Protein AF-A0AAW5EKB2-F1 (afdb_monomer)

Nearest PDB structures (foldseek):
  6x80-assembly1_D  TM=9.854E-01  e=7.019E-12  Campylobacter jejuni

Structure (mmCIF, N/CA/C/O backbone):
data_AF-A0AAW5EKB2-F1
#
_entry.id   AF-A0AAW5EKB2-F1
#
loop_
_atom_site.group_PDB
_atom_site.id
_atom_site.type_symbol
_atom_site.label_atom_id
_atom_site.label_alt_id
_atom_site.label_comp_id
_atom_site.label_asym_id
_atom_site.label_entity_id
_atom_site.label_seq_id
_atom_site.pdbx_PDB_ins_code
_atom_site.Cartn_x
_atom_site.Cartn_y
_atom_site.Cartn_z
_atom_site.occupancy
_atom_site.B_iso_or_equiv
_atom_site.auth_seq_id
_atom_site.auth_comp_id
_atom_site.auth_asym_id
_atom_site.auth_atom_id
_atom_site.pdbx_PDB_model_num
ATOM 1 N N . ILE A 1 1 ? -33.848 8.259 22.916 1.00 59.91 1 ILE A N 1
ATOM 2 C CA . ILE A 1 1 ? -34.491 8.450 24.235 1.00 59.91 1 ILE A CA 1
ATOM 3 C C . ILE A 1 1 ? -34.240 7.170 25.001 1.00 59.91 1 ILE A C 1
ATOM 5 O O . ILE A 1 1 ? -34.617 6.117 24.500 1.00 59.91 1 ILE A O 1
ATOM 9 N N . ASN A 1 2 ? -33.531 7.249 26.121 1.00 81.19 2 ASN A N 1
ATOM 10 C CA . ASN A 1 2 ? -33.346 6.093 26.992 1.00 81.19 2 ASN A CA 1
ATOM 11 C C . ASN A 1 2 ? -34.676 5.888 27.712 1.00 81.19 2 ASN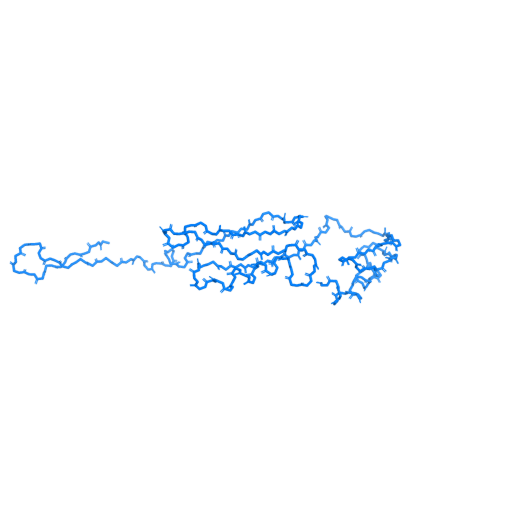 A C 1
ATOM 13 O O . ASN A 1 2 ? -35.191 6.841 28.293 1.00 81.19 2 ASN A O 1
ATOM 17 N N . GLN A 1 3 ? -35.250 4.697 27.599 1.00 89.88 3 GLN A N 1
ATOM 18 C CA . GLN A 1 3 ? -36.534 4.383 28.217 1.00 89.88 3 GLN A CA 1
ATOM 19 C C . GLN A 1 3 ? -36.299 3.617 29.511 1.00 89.88 3 GLN A C 1
ATOM 21 O O . GLN A 1 3 ? -35.405 2.771 29.573 1.00 89.88 3 GLN A O 1
ATOM 26 N N . GLU A 1 4 ? -37.101 3.901 30.531 1.00 93.75 4 GLU A N 1
ATOM 27 C CA . GLU A 1 4 ? -37.075 3.181 31.802 1.00 93.75 4 GLU A CA 1
ATOM 28 C C . GLU A 1 4 ? -38.400 2.448 32.004 1.00 93.75 4 GLU A C 1
ATOM 30 O O . GLU A 1 4 ? -39.473 3.016 31.812 1.00 93.75 4 GLU A O 1
ATOM 35 N N . PHE A 1 5 ? -38.319 1.182 32.399 1.00 93.44 5 PHE A N 1
ATOM 36 C CA . PHE A 1 5 ? -39.468 0.315 32.631 1.00 93.44 5 PHE A CA 1
ATOM 37 C C . PHE A 1 5 ? -39.427 -0.175 34.075 1.00 93.44 5 PHE A C 1
ATOM 39 O O . PHE A 1 5 ? -38.518 -0.915 34.443 1.00 93.44 5 PHE A O 1
ATOM 46 N N . GLN A 1 6 ? -40.384 0.244 34.903 1.00 94.62 6 GLN A N 1
ATOM 47 C CA . GLN A 1 6 ? -40.525 -0.227 36.283 1.00 94.62 6 GLN A CA 1
ATOM 48 C C . GLN A 1 6 ? -40.929 -1.707 36.297 1.00 94.62 6 GLN A C 1
ATOM 50 O O . GLN A 1 6 ? -41.925 -2.082 35.686 1.00 94.62 6 GLN A O 1
ATOM 55 N N . ILE A 1 7 ? -40.157 -2.536 37.001 1.00 95.12 7 ILE A N 1
ATOM 56 C CA . ILE A 1 7 ? -40.341 -3.995 37.074 1.00 95.12 7 ILE A CA 1
ATOM 57 C C . ILE A 1 7 ? -40.488 -4.526 38.506 1.00 95.12 7 ILE A C 1
ATOM 59 O O . ILE A 1 7 ? -40.690 -5.723 38.694 1.00 95.12 7 ILE A O 1
ATOM 63 N N . GLY A 1 8 ? -40.372 -3.664 39.519 1.00 94.69 8 GLY A N 1
ATOM 64 C CA . GLY A 1 8 ? -40.471 -4.049 40.925 1.00 94.69 8 GLY A CA 1
ATOM 65 C C . GLY A 1 8 ? -41.584 -3.331 41.688 1.00 94.69 8 GLY A C 1
ATOM 66 O O . GLY A 1 8 ? -42.167 -2.359 41.206 1.00 94.69 8 GLY A O 1
ATOM 67 N N . ALA A 1 9 ? -41.879 -3.821 42.892 1.00 92.88 9 ALA A N 1
ATOM 68 C CA . ALA A 1 9 ? -42.928 -3.276 43.756 1.00 92.88 9 ALA A CA 1
ATOM 69 C C . ALA A 1 9 ? -42.533 -1.943 44.423 1.00 92.88 9 ALA A C 1
ATOM 71 O O . ALA A 1 9 ? -43.409 -1.167 44.800 1.00 92.88 9 ALA A O 1
ATOM 72 N N . SER A 1 10 ? -41.231 -1.666 44.549 1.00 95.69 10 SER A N 1
ATOM 73 C CA . SER A 1 10 ? -40.703 -0.435 45.149 1.00 95.69 10 SER A CA 1
ATOM 74 C C . SER A 1 10 ? -40.216 0.539 44.079 1.00 95.69 10 SER A C 1
ATOM 76 O O . SER A 1 10 ? -39.688 0.120 43.050 1.00 95.69 10 SER A O 1
ATOM 78 N N . SER A 1 11 ? -40.334 1.845 44.330 1.00 91.62 11 SER A N 1
ATOM 79 C CA . SER A 1 11 ? -39.887 2.894 43.403 1.00 91.62 11 SER A CA 1
ATOM 80 C C . SER A 1 11 ? -38.441 2.702 42.929 1.00 91.62 11 SER A C 1
ATOM 82 O O . SER A 1 11 ? -37.575 2.289 43.700 1.00 91.62 11 SER A O 1
ATOM 84 N N . ASN A 1 12 ? -38.179 3.061 41.668 1.00 90.81 12 ASN A N 1
ATOM 85 C CA . ASN A 1 12 ? -36.862 3.020 41.012 1.00 90.81 12 ASN A CA 1
ATOM 86 C C . ASN A 1 12 ? -36.279 1.615 40.779 1.00 90.81 12 ASN A C 1
ATOM 88 O O . ASN A 1 12 ? -35.099 1.476 40.458 1.00 90.81 12 ASN A O 1
ATOM 92 N N . GLN A 1 13 ? -37.093 0.567 40.895 1.00 95.50 13 GLN A N 1
ATOM 93 C CA . GLN A 1 13 ? -36.734 -0.772 40.432 1.00 95.50 13 GLN A CA 1
ATOM 94 C C . GLN A 1 13 ? -37.052 -0.876 38.937 1.00 95.50 13 GLN A C 1
ATOM 96 O O . GLN A 1 13 ? -38.092 -1.411 38.551 1.00 95.50 13 GLN A O 1
ATOM 101 N N . THR A 1 14 ? -36.177 -0.313 38.099 1.00 94.75 14 THR A N 1
ATOM 102 C CA . THR A 1 14 ? -36.391 -0.188 36.651 1.00 94.75 14 THR A CA 1
ATOM 103 C C . THR A 1 14 ? -35.340 -0.928 35.823 1.00 94.75 14 THR A C 1
ATOM 105 O O . THR A 1 14 ? -34.182 -1.066 36.216 1.00 94.75 14 THR A O 1
ATOM 108 N N . VAL A 1 15 ? -35.740 -1.377 34.633 1.00 95.06 15 VAL A N 1
ATOM 109 C CA . VAL A 1 15 ? -34.833 -1.739 33.536 1.00 95.06 15 VAL A CA 1
ATOM 110 C C . VAL A 1 15 ? -34.708 -0.538 32.614 1.00 95.06 15 VAL A C 1
ATOM 112 O O . VAL A 1 15 ? -35.715 0.059 32.233 1.00 95.06 15 VAL A O 1
ATOM 115 N N . LYS A 1 16 ? -33.480 -0.198 32.219 1.00 94.75 16 LYS A N 1
ATOM 116 C CA . LYS A 1 16 ? -33.223 0.862 31.240 1.00 94.75 16 LYS A CA 1
ATOM 117 C C . LYS A 1 16 ? -32.911 0.248 29.883 1.00 94.75 16 LYS A C 1
ATOM 119 O O . LYS A 1 16 ? -32.025 -0.597 29.782 1.00 94.75 16 LYS A O 1
ATOM 124 N N . ALA A 1 17 ? -33.612 0.692 28.847 1.00 94.12 17 ALA A N 1
ATOM 125 C CA . ALA A 1 17 ? -33.347 0.309 27.468 1.00 94.12 17 ALA A CA 1
ATOM 126 C C . ALA A 1 17 ? -32.859 1.522 26.671 1.00 94.12 17 ALA A C 1
ATOM 128 O O . ALA A 1 17 ? -33.557 2.531 26.538 1.00 94.12 17 ALA A O 1
ATOM 129 N N . THR A 1 18 ? -31.665 1.390 26.100 1.00 93.31 18 THR A N 1
ATOM 130 C CA . THR A 1 18 ? -31.057 2.393 25.226 1.00 93.31 18 THR A CA 1
ATOM 131 C C . THR A 1 18 ? -30.772 1.749 23.878 1.00 93.31 18 THR A C 1
ATOM 133 O O . THR A 1 18 ? -29.842 0.958 23.751 1.00 93.31 18 THR A O 1
ATOM 136 N N . ILE A 1 19 ? -31.581 2.079 22.870 1.00 91.44 19 ILE A N 1
ATOM 137 C CA . ILE A 1 19 ? -31.384 1.613 21.492 1.00 91.44 19 ILE A CA 1
ATOM 138 C C . ILE A 1 19 ? -30.636 2.706 20.723 1.00 91.44 19 ILE A C 1
ATOM 140 O O . ILE A 1 19 ? -31.092 3.850 20.660 1.00 91.44 19 ILE A O 1
ATOM 144 N N . GLY A 1 20 ? -29.473 2.360 20.165 1.00 91.50 20 GLY A N 1
ATOM 145 C CA . GLY A 1 20 ? -28.673 3.264 19.336 1.00 91.50 20 GLY A CA 1
ATOM 146 C C . GLY A 1 20 ? -29.368 3.636 18.020 1.00 91.50 20 GLY A C 1
ATOM 147 O O . GLY A 1 20 ? -30.289 2.957 17.569 1.00 91.50 20 GLY A O 1
ATOM 148 N N . ALA A 1 21 ? -28.929 4.724 17.384 1.00 93.31 21 ALA A N 1
ATOM 149 C CA . ALA A 1 21 ? -29.483 5.148 16.100 1.00 93.31 21 ALA A CA 1
ATOM 150 C C . ALA A 1 21 ? -29.060 4.195 14.969 1.00 93.31 21 ALA A C 1
ATOM 152 O O . ALA A 1 21 ? -27.874 3.941 14.784 1.00 93.31 21 ALA A O 1
ATOM 153 N N . THR A 1 22 ? -30.025 3.729 14.177 1.00 93.94 22 THR A N 1
ATOM 154 C CA . THR A 1 22 ? -29.808 2.808 13.044 1.00 93.94 22 THR A CA 1
ATOM 155 C C . THR A 1 22 ? -30.021 3.473 11.679 1.00 93.94 22 THR A C 1
ATOM 157 O O . THR A 1 22 ? -30.145 2.799 10.660 1.00 93.94 22 THR A O 1
ATOM 160 N N . GLN A 1 23 ? -30.083 4.807 11.644 1.00 96.44 23 GLN A N 1
ATOM 161 C CA . GLN A 1 23 ? -30.204 5.570 10.400 1.00 96.44 23 GLN A CA 1
ATOM 162 C C . GLN A 1 23 ? -28.965 5.356 9.525 1.00 96.44 23 GLN A C 1
ATOM 164 O O . GLN A 1 23 ? -27.851 5.300 10.044 1.00 96.44 23 GLN A O 1
ATOM 169 N N . SER A 1 24 ? -29.145 5.324 8.202 1.00 93.38 24 SER A N 1
ATOM 170 C CA . SER A 1 24 ? -28.055 5.119 7.234 1.00 93.38 24 SER A CA 1
ATOM 171 C C . SER A 1 24 ? -26.896 6.110 7.400 1.00 93.38 24 SER A C 1
ATOM 173 O O . SER A 1 24 ? -25.747 5.740 7.207 1.00 93.38 24 SER A O 1
ATOM 175 N N . SER A 1 25 ? -27.173 7.344 7.832 1.00 94.25 25 SER A N 1
ATOM 176 C CA . SER A 1 25 ? -26.168 8.385 8.101 1.00 94.25 25 SER A CA 1
ATOM 177 C C . SER A 1 25 ? -25.370 8.193 9.401 1.00 94.25 25 SER A C 1
ATOM 179 O O . SER A 1 25 ? -24.447 8.961 9.673 1.00 94.25 25 SER A O 1
ATOM 181 N N . LYS A 1 26 ? -25.745 7.220 10.241 1.00 92.25 26 LYS A N 1
ATOM 182 C CA . LYS A 1 26 ? -25.137 6.935 11.554 1.00 92.25 26 LYS A CA 1
ATOM 183 C C . LYS A 1 26 ? -24.473 5.561 11.629 1.00 92.25 26 LYS A C 1
ATOM 185 O O . LYS A 1 26 ? -23.847 5.256 12.640 1.00 92.25 26 LYS A O 1
ATOM 190 N N . ILE A 1 27 ? -24.601 4.753 10.582 1.00 92.19 27 ILE A N 1
ATOM 191 C CA . ILE A 1 27 ? -24.019 3.414 10.478 1.00 92.19 27 ILE A CA 1
ATOM 192 C C . ILE A 1 27 ? -23.004 3.376 9.331 1.00 92.19 27 ILE A C 1
ATOM 194 O O . ILE A 1 27 ? -23.030 4.227 8.448 1.00 92.19 27 ILE A O 1
ATOM 198 N N . GLY A 1 28 ? -22.095 2.398 9.347 1.00 91.75 28 GLY A N 1
ATOM 199 C CA . GLY A 1 28 ? -21.113 2.220 8.269 1.00 91.75 28 GLY A CA 1
ATOM 200 C C . GLY A 1 28 ? -19.983 3.255 8.247 1.00 91.75 28 GLY A C 1
ATOM 201 O O . GLY A 1 28 ? -19.402 3.496 7.194 1.00 91.75 28 GLY A O 1
ATOM 202 N N . LEU A 1 29 ? -19.666 3.878 9.386 1.00 92.94 29 LEU A N 1
ATOM 203 C CA . LEU A 1 29 ? -18.539 4.804 9.468 1.00 92.94 29 LEU A CA 1
ATOM 204 C C . LEU A 1 29 ? -17.216 4.037 9.371 1.00 92.94 29 LEU A C 1
ATOM 206 O O . LEU A 1 29 ? -16.931 3.165 10.190 1.00 92.94 29 LEU A O 1
ATOM 210 N N . THR A 1 30 ? -16.388 4.421 8.407 1.00 94.94 30 THR A N 1
ATOM 211 C CA . THR A 1 30 ? -15.012 3.944 8.255 1.00 94.94 30 THR A CA 1
ATOM 212 C C . THR A 1 30 ? -14.056 5.130 8.260 1.00 94.94 30 THR A C 1
ATOM 214 O O . THR A 1 30 ? -14.405 6.228 7.827 1.00 94.94 30 THR A O 1
ATOM 217 N N . ARG A 1 31 ? -12.833 4.915 8.749 1.00 96.44 31 ARG A N 1
ATOM 218 C CA . ARG A 1 31 ? -11.764 5.916 8.731 1.00 96.44 31 ARG A CA 1
ATOM 219 C C . ARG A 1 31 ? -10.729 5.537 7.681 1.00 96.44 31 ARG A C 1
ATOM 221 O O . ARG A 1 31 ? -10.321 4.381 7.620 1.00 96.44 31 ARG A O 1
ATOM 228 N N . PHE A 1 32 ? -10.299 6.520 6.898 1.00 97.38 32 PHE A N 1
ATOM 229 C CA . PHE A 1 32 ? -9.264 6.360 5.883 1.00 97.38 32 PHE A CA 1
ATOM 230 C C . PHE A 1 32 ? -8.122 7.325 6.165 1.00 97.38 32 PHE A C 1
ATOM 232 O O . PHE A 1 32 ? -8.360 8.479 6.510 1.00 97.38 32 PHE A O 1
ATOM 239 N N . GLU A 1 33 ? -6.897 6.840 6.007 1.00 96.81 33 GLU A N 1
ATOM 240 C CA . GLU A 1 33 ? -5.671 7.613 6.179 1.00 96.81 33 GLU A CA 1
ATOM 241 C C . GLU A 1 33 ? -4.735 7.297 5.012 1.00 96.81 33 GLU A C 1
ATOM 243 O O . GLU A 1 33 ? -4.665 6.159 4.542 1.00 96.81 33 GLU A O 1
ATOM 248 N N . THR A 1 34 ? -4.016 8.297 4.512 1.00 96.56 34 THR A N 1
ATOM 249 C CA . THR A 1 34 ? -3.005 8.107 3.465 1.00 96.56 34 THR A CA 1
ATOM 250 C C . THR A 1 34 ? -1.832 9.033 3.737 1.00 96.56 34 THR A C 1
ATOM 252 O O . THR A 1 34 ? -2.003 10.239 3.902 1.00 96.56 34 THR A O 1
ATOM 255 N N . GLY A 1 35 ? -0.638 8.448 3.827 1.00 94.06 35 GLY A N 1
ATOM 256 C CA . GLY A 1 35 ? 0.596 9.189 4.058 1.00 94.06 35 GLY A CA 1
ATOM 257 C C . GLY A 1 35 ? 1.127 9.877 2.800 1.00 94.06 35 GLY A C 1
ATOM 258 O O . GLY A 1 35 ? 0.626 9.688 1.692 1.00 94.06 35 GLY A O 1
ATOM 259 N N . GLY A 1 36 ? 2.194 10.657 2.979 1.00 95.00 36 GLY A N 1
ATOM 260 C CA . GLY A 1 36 ? 2.957 11.212 1.864 1.00 95.00 36 GLY A CA 1
ATOM 261 C C . GLY A 1 36 ? 3.685 10.136 1.050 1.00 95.00 36 GLY A C 1
ATOM 262 O O . GLY A 1 36 ? 3.832 8.988 1.476 1.00 95.00 36 GLY A O 1
ATOM 263 N N . ARG A 1 37 ? 4.183 10.525 -0.129 1.00 93.94 37 ARG A N 1
ATOM 264 C CA . ARG A 1 37 ? 4.983 9.642 -0.985 1.00 93.94 37 ARG A CA 1
ATOM 265 C C . ARG A 1 37 ? 6.270 9.233 -0.266 1.00 93.94 37 ARG A C 1
ATOM 267 O O . ARG A 1 37 ? 7.060 10.086 0.130 1.00 93.94 37 ARG A O 1
ATOM 274 N N . ILE A 1 38 ? 6.505 7.929 -0.167 1.00 93.25 38 ILE A N 1
ATOM 275 C CA . ILE A 1 38 ? 7.744 7.378 0.385 1.00 93.25 38 ILE A CA 1
ATOM 276 C C . ILE A 1 38 ? 8.835 7.430 -0.689 1.00 93.25 38 ILE A C 1
ATOM 278 O O . ILE A 1 38 ? 8.683 6.846 -1.761 1.00 93.25 38 ILE A O 1
ATOM 282 N N . SER A 1 39 ? 9.921 8.154 -0.413 1.00 91.56 39 SER A N 1
ATOM 283 C CA . SER A 1 39 ? 11.079 8.298 -1.312 1.00 91.56 39 SER A CA 1
ATOM 284 C C . SER A 1 39 ? 12.361 7.665 -0.774 1.00 91.56 39 SER A C 1
ATOM 286 O O . SER A 1 39 ? 13.335 7.554 -1.511 1.00 91.56 39 SER A O 1
ATOM 288 N N . SER A 1 40 ? 12.371 7.276 0.501 1.00 93.12 40 SER A N 1
ATOM 289 C CA . SER A 1 40 ? 13.550 6.743 1.182 1.00 93.12 40 SER A CA 1
ATOM 290 C C . SER A 1 40 ? 13.368 5.263 1.491 1.00 93.12 40 SER A C 1
ATOM 292 O O . SER A 1 40 ? 12.294 4.835 1.914 1.00 93.12 40 SER A O 1
ATOM 294 N N . SER A 1 41 ? 14.436 4.495 1.300 1.00 94.81 41 SER A N 1
ATOM 295 C CA . SER A 1 41 ? 14.545 3.107 1.747 1.00 94.81 41 SER A CA 1
ATOM 296 C C . SER A 1 41 ? 14.997 3.029 3.205 1.00 94.81 41 SER A C 1
ATOM 298 O O . SER A 1 41 ? 15.638 3.952 3.710 1.00 94.81 41 SER A O 1
ATOM 300 N N . GLY A 1 42 ? 14.737 1.902 3.862 1.00 96.00 42 GLY A N 1
ATOM 301 C CA . GLY A 1 42 ? 15.211 1.646 5.221 1.00 96.00 42 GLY A CA 1
ATOM 302 C C . GLY A 1 42 ? 14.353 0.639 5.973 1.00 96.00 42 GLY A C 1
ATOM 303 O O . GLY A 1 42 ? 13.313 0.205 5.485 1.00 96.00 42 GLY A O 1
ATOM 304 N N . GLU A 1 43 ? 14.793 0.264 7.169 1.00 96.81 43 GLU A N 1
ATOM 305 C CA . GLU A 1 43 ? 13.969 -0.516 8.090 1.00 96.81 43 GLU A CA 1
ATOM 306 C C . GLU A 1 43 ? 12.959 0.405 8.780 1.00 96.81 43 GLU A C 1
ATOM 308 O O . GLU A 1 43 ? 13.320 1.458 9.307 1.00 96.81 43 GLU A O 1
ATOM 313 N N . VAL A 1 44 ? 11.692 0.001 8.783 1.00 94.88 44 VAL A N 1
ATOM 314 C CA . VAL A 1 44 ? 10.614 0.701 9.478 1.00 94.88 44 VAL A CA 1
ATOM 315 C C . VAL A 1 44 ? 9.964 -0.224 10.496 1.00 94.88 44 VAL A C 1
ATOM 317 O O . VAL A 1 44 ? 9.813 -1.425 10.269 1.00 94.88 44 VAL A O 1
ATOM 320 N N . GLN A 1 45 ? 9.551 0.349 11.623 1.00 95.31 45 GLN A N 1
ATOM 321 C CA . GLN A 1 45 ? 8.725 -0.333 12.609 1.00 95.31 45 GLN A CA 1
ATOM 322 C C . GLN A 1 45 ? 7.520 0.540 12.927 1.00 95.31 45 GLN A C 1
ATOM 324 O O . GLN A 1 45 ? 7.659 1.655 13.430 1.00 95.31 45 GLN A O 1
ATOM 329 N N . PHE A 1 46 ? 6.336 0.032 12.603 1.00 92.12 46 PHE A N 1
ATOM 330 C CA . PHE A 1 46 ? 5.085 0.731 12.852 1.00 92.12 46 PHE A CA 1
ATOM 331 C C . PHE A 1 46 ? 4.561 0.388 14.252 1.00 92.12 46 PHE A C 1
ATOM 333 O O . PHE A 1 46 ? 4.653 -0.758 14.693 1.00 92.12 46 PHE A O 1
ATOM 340 N N . THR A 1 47 ? 3.988 1.376 14.939 1.00 96.44 47 THR A N 1
ATOM 341 C CA . THR A 1 47 ? 3.295 1.176 16.216 1.00 96.44 47 THR A CA 1
ATOM 342 C C . THR A 1 47 ? 1.942 1.864 16.149 1.00 96.44 47 THR A C 1
ATOM 344 O O . THR A 1 47 ? 1.869 3.090 16.050 1.00 96.44 47 THR A O 1
ATOM 347 N N . LEU A 1 48 ? 0.869 1.083 16.238 1.00 96.88 48 LEU A N 1
ATOM 348 C CA . LEU A 1 48 ? -0.482 1.598 16.402 1.00 96.88 48 LEU A CA 1
ATOM 349 C C . LEU A 1 48 ? -0.704 1.916 17.879 1.00 96.88 48 LEU A C 1
ATOM 351 O O . LEU A 1 48 ? -0.712 1.025 18.726 1.00 96.88 48 LEU A O 1
ATOM 355 N N . LYS A 1 49 ? -0.855 3.202 18.183 1.00 97.50 49 LYS A N 1
ATOM 356 C CA . LYS A 1 49 ? -1.073 3.661 19.552 1.00 97.50 49 LYS A CA 1
ATOM 357 C C . LYS A 1 49 ? -2.483 3.337 20.023 1.00 97.50 49 LYS A C 1
ATOM 359 O O . LYS A 1 49 ? -3.430 3.528 19.262 1.00 97.50 49 LYS A O 1
ATOM 364 N N . ASN A 1 50 ? -2.604 2.924 21.281 1.00 96.00 50 ASN A N 1
ATOM 365 C CA . ASN A 1 50 ? -3.882 2.723 21.958 1.00 96.00 50 ASN A CA 1
ATOM 366 C C . ASN A 1 50 ? -4.890 1.858 21.163 1.00 96.00 50 ASN A C 1
ATOM 368 O O . ASN A 1 50 ? -6.046 2.244 20.975 1.00 96.00 50 ASN A O 1
ATOM 372 N N . TYR A 1 51 ? -4.451 0.712 20.635 1.00 95.81 51 TYR A N 1
ATOM 373 C CA . TYR A 1 51 ? -5.242 -0.063 19.667 1.00 95.81 51 TYR A CA 1
ATOM 374 C C . TYR A 1 51 ? -6.504 -0.703 20.276 1.00 95.81 51 TYR A C 1
ATOM 376 O O . TYR A 1 51 ? -7.466 -0.959 19.556 1.00 95.81 51 TYR A O 1
ATOM 384 N N . ASN A 1 52 ? -6.506 -0.956 21.591 1.00 94.44 52 ASN A N 1
ATOM 385 C CA . ASN A 1 52 ? -7.601 -1.588 22.340 1.00 94.44 52 ASN A CA 1
ATOM 386 C C . ASN A 1 52 ? -8.163 -0.700 23.472 1.00 94.44 52 ASN A C 1
ATOM 388 O O . ASN A 1 52 ? -8.957 -1.175 24.282 1.00 94.44 52 ASN A O 1
ATOM 392 N N . GLY A 1 53 ? -7.749 0.569 23.556 1.00 95.75 53 GLY A N 1
ATOM 393 C CA . GLY A 1 53 ? -8.128 1.477 24.645 1.00 95.75 53 GLY A CA 1
ATOM 394 C C . GLY A 1 53 ? -7.178 1.485 25.854 1.00 95.75 53 GLY A C 1
ATOM 395 O O . GLY A 1 53 ? -7.401 2.281 26.766 1.00 95.75 53 GLY A O 1
ATOM 396 N N . ILE A 1 54 ? -6.138 0.638 25.865 1.00 96.25 54 ILE A N 1
ATOM 397 C CA . ILE A 1 54 ? -5.159 0.523 26.960 1.00 96.25 54 ILE A CA 1
ATOM 398 C C . ILE A 1 54 ? -3.720 0.469 26.425 1.00 96.25 54 ILE A C 1
ATOM 400 O O . ILE A 1 54 ? -2.866 1.240 26.860 1.00 96.25 54 ILE A O 1
ATOM 404 N N . ASP A 1 55 ? -3.454 -0.432 25.480 1.00 97.25 55 ASP A N 1
ATOM 405 C CA . ASP A 1 55 ? -2.111 -0.807 25.044 1.00 97.25 55 ASP A CA 1
ATOM 406 C C . ASP A 1 55 ? -1.771 -0.274 23.648 1.00 97.25 55 ASP A C 1
ATOM 408 O O . ASP A 1 55 ? -2.639 -0.013 22.810 1.00 97.25 55 ASP A O 1
ATOM 412 N N . ASP A 1 56 ? -0.474 -0.208 23.358 1.00 97.69 56 ASP A N 1
ATOM 413 C CA . ASP A 1 56 ? 0.044 -0.004 22.007 1.00 97.69 56 ASP A CA 1
ATOM 414 C C . ASP A 1 56 ? 0.257 -1.348 21.292 1.00 97.69 56 ASP A C 1
ATOM 416 O O . ASP A 1 56 ? 0.635 -2.345 21.906 1.00 97.69 56 ASP A O 1
ATOM 420 N N . PHE A 1 57 ? 0.080 -1.368 19.971 1.00 97.81 57 PHE A N 1
ATOM 421 C CA . PHE A 1 57 ? 0.399 -2.517 19.126 1.00 97.81 57 PHE A CA 1
ATOM 422 C C . PHE A 1 57 ? 1.625 -2.219 18.270 1.00 97.81 57 PHE A C 1
ATOM 424 O O . PHE A 1 57 ? 1.572 -1.388 17.362 1.00 97.81 57 PHE A O 1
ATOM 431 N N . GLN A 1 58 ? 2.733 -2.903 18.538 1.00 97.62 58 GLN A N 1
ATOM 432 C CA . GLN A 1 58 ? 3.954 -2.779 17.750 1.00 97.62 58 GLN A CA 1
ATOM 433 C C . GLN A 1 58 ? 4.030 -3.891 16.700 1.00 97.62 58 GLN A C 1
ATOM 435 O O . GLN A 1 58 ? 3.993 -5.075 17.029 1.00 97.62 58 GLN A O 1
ATOM 440 N N . PHE A 1 59 ? 4.153 -3.501 15.435 1.00 97.00 59 PHE A N 1
ATOM 441 C CA . PHE A 1 59 ? 4.299 -4.429 14.320 1.00 97.00 59 PHE A CA 1
ATOM 442 C C . PHE A 1 59 ? 5.738 -4.941 14.216 1.00 97.00 59 PHE A C 1
ATOM 444 O O . PHE A 1 59 ? 6.681 -4.354 14.769 1.00 97.00 59 PHE A O 1
ATOM 451 N N . GLN A 1 60 ? 5.914 -6.044 13.486 1.00 96.94 60 GLN A N 1
ATOM 452 C CA . GLN A 1 60 ? 7.250 -6.508 13.134 1.00 96.94 60 GLN A CA 1
ATOM 453 C C . GLN A 1 60 ? 7.967 -5.476 12.258 1.00 96.94 60 GLN A C 1
ATOM 455 O O . GLN A 1 60 ? 7.349 -4.676 11.552 1.00 96.94 60 GLN A O 1
ATOM 460 N N . LYS A 1 61 ? 9.298 -5.484 12.335 1.00 97.12 61 LYS A N 1
ATOM 461 C CA . LYS A 1 61 ? 10.142 -4.649 11.481 1.00 97.12 61 LYS A CA 1
ATOM 462 C C . LYS A 1 61 ? 10.000 -5.092 10.031 1.00 97.12 61 LYS A C 1
ATOM 464 O O . LYS A 1 61 ? 10.035 -6.285 9.740 1.00 97.12 61 LYS A O 1
ATOM 469 N N . VAL A 1 62 ? 9.884 -4.123 9.132 1.00 96.88 62 VAL A N 1
ATOM 470 C CA . VAL A 1 62 ? 9.792 -4.356 7.690 1.00 96.88 62 VAL A CA 1
ATOM 471 C C . VAL A 1 62 ? 10.839 -3.509 6.988 1.00 96.88 62 VAL A C 1
ATOM 473 O O . VAL A 1 62 ? 11.025 -2.335 7.302 1.00 96.88 62 VAL A O 1
ATOM 476 N N . VAL A 1 63 ? 11.528 -4.098 6.016 1.00 97.50 63 VAL A N 1
ATOM 477 C CA . VAL A 1 63 ? 12.482 -3.375 5.175 1.00 97.50 63 VAL A CA 1
ATOM 478 C C . VAL A 1 63 ? 11.742 -2.764 3.991 1.00 97.50 63 VAL A C 1
ATOM 480 O O . VAL A 1 63 ? 11.015 -3.450 3.277 1.00 97.50 63 VAL A O 1
ATOM 483 N N . ILE A 1 64 ? 11.953 -1.475 3.753 1.00 96.69 64 ILE A N 1
ATOM 484 C CA . ILE A 1 64 ? 11.496 -0.757 2.566 1.00 96.69 64 ILE A CA 1
ATOM 485 C C . ILE A 1 64 ? 12.652 -0.702 1.572 1.00 96.69 64 ILE A C 1
ATOM 487 O O . ILE A 1 64 ? 13.626 0.022 1.782 1.00 96.69 64 ILE A O 1
ATOM 491 N N . SER A 1 65 ? 12.557 -1.489 0.500 1.00 94.94 65 SER A N 1
ATOM 492 C CA . SER A 1 65 ? 13.525 -1.513 -0.599 1.00 94.94 65 SER A CA 1
ATOM 493 C C . SER A 1 65 ? 12.854 -1.992 -1.893 1.00 94.94 65 SER A C 1
ATOM 495 O O . SER A 1 65 ? 11.633 -2.142 -1.936 1.00 94.94 65 SER A O 1
ATOM 497 N N . THR A 1 66 ? 13.642 -2.205 -2.945 1.00 92.94 66 THR A N 1
ATOM 498 C CA . THR A 1 66 ? 13.188 -2.718 -4.248 1.00 92.94 66 THR A CA 1
ATOM 499 C C . THR A 1 66 ? 13.362 -4.235 -4.390 1.00 92.94 66 THR A C 1
ATOM 501 O O . THR A 1 66 ? 13.099 -4.779 -5.456 1.00 92.94 66 THR A O 1
ATOM 504 N N . SER A 1 67 ? 13.841 -4.923 -3.350 1.00 92.81 67 SER A N 1
ATOM 505 C CA . SER A 1 67 ? 14.044 -6.376 -3.359 1.00 92.81 67 SER A CA 1
ATOM 506 C C . SER A 1 67 ? 12.742 -7.143 -3.113 1.00 92.81 67 SER A C 1
ATOM 508 O O . SER A 1 67 ? 11.833 -6.659 -2.432 1.00 92.81 67 SER A O 1
ATOM 510 N N . VAL A 1 68 ? 12.683 -8.387 -3.594 1.00 91.00 68 VAL A N 1
ATOM 511 C CA . VAL A 1 68 ? 11.572 -9.313 -3.320 1.00 91.00 68 VAL A CA 1
ATOM 512 C C . VAL A 1 68 ? 11.372 -9.480 -1.809 1.00 91.00 68 VAL A C 1
ATOM 514 O O . VAL A 1 68 ? 12.337 -9.614 -1.058 1.00 91.00 68 VAL A O 1
ATOM 517 N N . GLY A 1 69 ? 10.113 -9.464 -1.361 1.00 92.38 69 GLY A N 1
ATOM 518 C CA . GLY A 1 69 ? 9.759 -9.593 0.058 1.00 92.38 69 GLY A CA 1
ATOM 519 C C . GLY A 1 69 ? 9.994 -8.328 0.892 1.00 92.38 69 GLY A C 1
ATOM 520 O O . GLY A 1 69 ? 9.909 -8.380 2.116 1.00 92.38 69 GLY A O 1
ATOM 521 N N . THR A 1 70 ? 10.282 -7.192 0.252 1.00 96.00 70 THR A N 1
ATOM 522 C CA . THR A 1 70 ? 10.448 -5.886 0.907 1.00 96.00 70 THR A CA 1
ATOM 523 C C . THR A 1 70 ? 9.496 -4.845 0.309 1.00 96.00 70 THR A C 1
ATOM 525 O O . THR A 1 70 ? 8.726 -5.134 -0.607 1.00 96.00 70 THR A O 1
ATOM 528 N N . GLY A 1 71 ? 9.530 -3.618 0.829 1.00 95.62 71 GLY A N 1
ATOM 529 C CA . GLY A 1 71 ? 8.755 -2.499 0.294 1.00 95.62 71 GLY A CA 1
ATOM 530 C C . GLY A 1 71 ? 7.365 -2.368 0.916 1.00 95.62 71 GLY A C 1
ATOM 531 O O . GLY A 1 71 ? 7.057 -2.956 1.953 1.00 95.62 71 GLY A O 1
ATOM 532 N N . LEU A 1 72 ? 6.514 -1.553 0.285 1.00 95.81 72 LEU A N 1
ATOM 533 C CA . LEU A 1 72 ? 5.184 -1.235 0.820 1.00 95.81 72 LEU A CA 1
ATOM 534 C C . LEU A 1 72 ? 4.224 -2.430 0.805 1.00 95.81 72 LEU A C 1
ATOM 536 O O . LEU A 1 72 ? 3.333 -2.483 1.648 1.00 95.81 72 LEU A O 1
ATOM 540 N N . GLY A 1 73 ? 4.433 -3.394 -0.098 1.00 95.88 73 GLY A N 1
ATOM 541 C CA . GLY A 1 73 ? 3.673 -4.644 -0.108 1.00 95.88 73 GLY A CA 1
ATOM 542 C C . GLY A 1 73 ? 3.908 -5.467 1.152 1.00 95.88 73 GLY A C 1
ATOM 543 O O . GLY A 1 73 ? 2.956 -5.768 1.862 1.00 95.88 73 GLY A O 1
ATOM 544 N N . ALA A 1 74 ? 5.173 -5.705 1.508 1.00 96.81 74 ALA A N 1
ATOM 545 C CA . ALA A 1 74 ? 5.527 -6.420 2.735 1.00 96.81 74 ALA A CA 1
ATOM 546 C C . ALA A 1 74 ? 4.992 -5.719 3.999 1.00 96.81 74 ALA A C 1
ATOM 548 O O . ALA A 1 74 ? 4.550 -6.375 4.942 1.00 96.81 74 ALA A O 1
ATOM 549 N N . LEU A 1 75 ? 4.989 -4.380 4.015 1.00 95.81 75 LEU A N 1
ATOM 550 C CA . LEU A 1 75 ? 4.415 -3.615 5.124 1.00 95.81 75 LEU A CA 1
ATOM 551 C C . LEU A 1 75 ? 2.892 -3.777 5.198 1.00 95.81 75 LEU A C 1
ATOM 553 O O . LEU A 1 75 ? 2.346 -3.968 6.283 1.00 95.81 75 LEU A O 1
ATOM 557 N N . ALA A 1 76 ? 2.205 -3.706 4.057 1.00 96.69 76 ALA A N 1
ATOM 558 C CA . ALA A 1 76 ? 0.764 -3.903 4.002 1.00 96.69 76 ALA A CA 1
ATOM 559 C C . ALA A 1 76 ? 0.371 -5.326 4.420 1.00 96.69 76 ALA A C 1
ATOM 561 O O . ALA A 1 76 ? -0.593 -5.486 5.168 1.00 96.69 76 ALA A O 1
ATOM 562 N N . ASP A 1 77 ? 1.135 -6.339 4.011 1.00 96.94 77 ASP A N 1
ATOM 563 C CA . ASP A 1 77 ? 0.923 -7.729 4.414 1.00 96.94 77 ASP A CA 1
ATOM 564 C C . ASP A 1 77 ? 1.058 -7.905 5.930 1.00 96.94 77 ASP A C 1
ATOM 566 O O . ASP A 1 77 ? 0.192 -8.520 6.551 1.00 96.94 77 ASP A O 1
ATOM 570 N N . GLU A 1 78 ? 2.080 -7.312 6.557 1.00 97.19 78 GLU A N 1
ATOM 571 C CA . GLU A 1 78 ? 2.255 -7.370 8.016 1.00 97.19 78 GLU A CA 1
ATOM 572 C C . GLU A 1 78 ? 1.121 -6.654 8.771 1.00 97.19 78 GLU A C 1
ATOM 574 O O . GLU A 1 78 ? 0.651 -7.145 9.804 1.00 97.19 78 GLU A O 1
ATOM 579 N N . ILE A 1 79 ? 0.621 -5.530 8.245 1.00 97.31 79 ILE A N 1
ATOM 580 C CA . ILE A 1 79 ? -0.554 -4.855 8.815 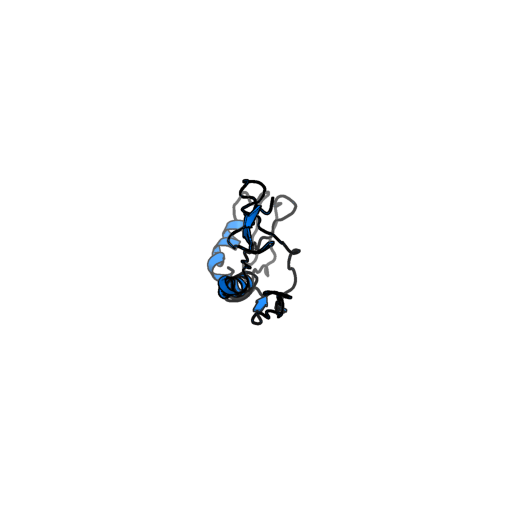1.00 97.31 79 ILE A CA 1
ATOM 581 C C . ILE A 1 79 ? -1.789 -5.756 8.697 1.00 97.31 79 ILE A C 1
ATOM 583 O O . ILE A 1 79 ? -2.463 -6.026 9.693 1.00 97.31 79 ILE A O 1
ATOM 587 N N . ASN A 1 80 ? -2.060 -6.266 7.494 1.00 97.75 80 ASN A N 1
ATOM 588 C CA . ASN A 1 80 ? -3.252 -7.056 7.197 1.00 97.75 80 ASN A CA 1
ATOM 589 C C . ASN A 1 80 ? -3.265 -8.408 7.916 1.00 97.75 80 ASN A C 1
ATOM 591 O O . ASN A 1 80 ? -4.324 -8.857 8.350 1.00 97.75 80 ASN A O 1
ATOM 595 N N . LYS A 1 81 ? -2.098 -9.022 8.132 1.00 97.69 81 LYS A N 1
ATOM 596 C CA . LYS A 1 81 ? -1.936 -10.234 8.948 1.00 97.69 81 LYS A CA 1
ATOM 597 C C . LYS A 1 81 ? -2.457 -10.060 10.378 1.00 97.69 81 LYS A C 1
ATOM 599 O O . LYS A 1 81 ? -2.868 -11.033 11.005 1.00 97.69 81 LYS A O 1
ATOM 604 N N . ASN A 1 82 ? -2.452 -8.831 10.894 1.00 97.12 82 ASN A N 1
ATOM 605 C CA . ASN A 1 82 ? -2.921 -8.490 12.235 1.00 97.12 82 ASN A CA 1
ATOM 606 C C . ASN A 1 82 ? -4.255 -7.713 12.227 1.00 97.12 82 ASN A C 1
ATOM 608 O O . ASN A 1 82 ? -4.650 -7.165 13.261 1.00 97.12 82 ASN A O 1
ATOM 612 N N . ALA A 1 83 ? -4.966 -7.661 11.095 1.00 97.38 83 ALA A N 1
ATOM 613 C CA . ALA A 1 83 ? -6.190 -6.871 10.952 1.00 97.38 83 ALA A CA 1
ATOM 614 C C . ALA A 1 83 ? -7.312 -7.318 11.902 1.00 97.38 83 ALA A C 1
ATOM 616 O O . ALA A 1 83 ? -8.026 -6.472 12.433 1.00 97.38 83 ALA A O 1
ATOM 617 N N . ASP A 1 84 ? -7.427 -8.618 12.186 1.00 97.00 84 ASP A N 1
ATOM 618 C CA . ASP A 1 84 ? -8.460 -9.149 13.091 1.00 97.00 84 ASP A CA 1
ATOM 619 C C . ASP A 1 84 ? -8.269 -8.691 14.545 1.00 97.00 84 ASP A C 1
ATOM 621 O O . ASP A 1 84 ? -9.217 -8.671 15.327 1.00 97.00 84 ASP A O 1
ATOM 625 N N . LYS A 1 85 ? -7.039 -8.306 14.913 1.00 96.00 85 LYS A N 1
ATOM 626 C CA . LYS A 1 85 ? -6.702 -7.810 16.255 1.00 96.00 85 LYS A CA 1
ATOM 627 C C . LYS A 1 85 ? -6.772 -6.293 16.341 1.00 96.00 85 LYS A C 1
ATOM 629 O O . LYS A 1 85 ? -7.206 -5.755 17.352 1.00 96.00 85 LYS A O 1
ATOM 634 N N . THR A 1 86 ? -6.290 -5.608 15.307 1.00 96.75 86 THR A N 1
ATOM 635 C CA . THR A 1 86 ? -6.118 -4.149 15.324 1.00 96.75 86 THR A CA 1
ATOM 636 C C . THR A 1 86 ? -7.304 -3.395 14.730 1.00 96.75 86 THR A C 1
ATOM 638 O O . THR A 1 86 ? -7.440 -2.199 14.963 1.00 96.75 86 THR A O 1
ATOM 641 N N . GLY A 1 87 ? -8.143 -4.061 13.930 1.00 96.56 87 GLY A N 1
ATOM 642 C CA . GLY A 1 87 ? -9.197 -3.421 13.142 1.00 96.56 87 GLY A CA 1
ATOM 643 C C . GLY A 1 87 ? -8.674 -2.565 11.981 1.00 96.56 87 GLY A C 1
ATOM 644 O O . GLY A 1 87 ? -9.465 -1.892 11.321 1.00 96.56 87 GLY A O 1
ATOM 645 N N . VAL A 1 88 ? -7.362 -2.577 11.714 1.00 97.38 88 VAL A N 1
ATOM 646 C CA . VAL A 1 88 ? -6.716 -1.772 10.671 1.00 97.38 88 VAL A CA 1
ATOM 647 C C . VAL A 1 88 ? -6.355 -2.652 9.481 1.00 97.38 88 VAL A C 1
ATOM 649 O O . VAL A 1 88 ? -5.773 -3.723 9.632 1.00 97.38 88 VAL A O 1
ATOM 652 N N . ARG A 1 89 ? -6.681 -2.172 8.279 1.00 97.56 89 ARG A N 1
ATOM 653 C CA . ARG A 1 89 ? -6.276 -2.775 7.005 1.00 97.56 89 ARG A CA 1
ATOM 654 C C . ARG A 1 89 ? -5.472 -1.772 6.194 1.00 97.56 89 ARG A C 1
ATOM 656 O O . ARG A 1 89 ? -5.734 -0.573 6.265 1.00 97.56 89 ARG A O 1
ATOM 663 N N . ALA A 1 90 ? -4.520 -2.272 5.419 1.00 97.44 90 ALA A N 1
ATOM 664 C CA . ALA A 1 90 ? -3.639 -1.467 4.590 1.00 97.44 90 ALA A CA 1
ATOM 665 C C . ALA A 1 90 ? -3.664 -1.921 3.130 1.00 97.44 90 ALA A C 1
ATOM 667 O O . ALA A 1 90 ? -3.746 -3.109 2.817 1.00 97.44 90 ALA A O 1
ATOM 668 N N . THR A 1 91 ? -3.538 -0.947 2.238 1.00 97.75 91 THR A N 1
ATOM 669 C CA . THR A 1 91 ? -3.301 -1.132 0.806 1.00 97.75 91 THR A CA 1
ATOM 670 C C . THR A 1 91 ? -2.196 -0.177 0.376 1.00 97.75 91 THR A C 1
ATOM 672 O O . THR A 1 91 ? -1.913 0.800 1.070 1.00 97.75 91 THR A O 1
ATOM 675 N N . PHE A 1 92 ? -1.580 -0.428 -0.774 1.00 96.31 92 PHE A N 1
ATOM 676 C CA . PHE A 1 92 ? -0.484 0.392 -1.275 1.00 96.31 92 PHE A CA 1
ATOM 677 C C . PHE A 1 92 ? -0.629 0.650 -2.773 1.00 96.31 92 PHE A C 1
ATOM 679 O O . PHE A 1 92 ? -1.192 -0.159 -3.506 1.00 96.31 92 PHE A O 1
ATOM 686 N N . THR A 1 93 ? -0.055 1.766 -3.214 1.00 96.19 93 THR A N 1
ATOM 687 C CA . THR A 1 93 ? 0.115 2.103 -4.627 1.00 96.19 93 THR A CA 1
ATOM 688 C C . THR A 1 93 ? 1.561 2.532 -4.820 1.00 96.19 93 THR A C 1
ATOM 690 O O . THR A 1 93 ? 1.999 3.510 -4.212 1.00 96.19 93 THR A O 1
ATOM 693 N N . VAL A 1 94 ? 2.312 1.803 -5.647 1.00 94.50 94 VAL A N 1
ATOM 694 C CA . VAL A 1 94 ? 3.679 2.174 -6.035 1.00 94.50 94 VAL A CA 1
ATOM 695 C C . VAL A 1 94 ? 3.651 2.589 -7.491 1.00 94.50 94 VAL A C 1
ATOM 697 O O . VAL A 1 94 ? 3.580 1.755 -8.385 1.00 94.50 94 VAL A O 1
ATOM 700 N N . GLU A 1 95 ? 3.676 3.896 -7.728 1.00 93.94 95 GLU A N 1
ATOM 701 C CA . GLU A 1 95 ? 3.608 4.438 -9.077 1.00 93.94 95 GLU A CA 1
ATOM 702 C C . GLU A 1 95 ? 4.504 5.671 -9.226 1.00 93.94 95 GLU A C 1
ATOM 704 O O . GLU A 1 95 ? 4.575 6.540 -8.351 1.00 93.94 95 GLU A O 1
ATOM 709 N N . THR A 1 96 ? 5.184 5.765 -10.368 1.00 91.94 96 THR A N 1
ATOM 710 C CA . THR A 1 96 ? 5.908 6.968 -10.779 1.00 91.94 96 THR A CA 1
ATOM 711 C C . THR A 1 96 ? 5.381 7.427 -12.128 1.00 91.94 96 THR A C 1
ATOM 713 O O . THR A 1 96 ? 5.513 6.719 -13.119 1.00 91.94 96 THR A O 1
ATOM 716 N N . ARG A 1 97 ? 4.796 8.629 -12.163 1.00 93.06 97 ARG A N 1
ATOM 717 C CA . ARG A 1 97 ? 4.324 9.281 -13.389 1.00 93.06 97 ARG A CA 1
ATOM 718 C C . ARG A 1 97 ? 5.175 10.510 -13.678 1.00 93.06 97 ARG A C 1
ATOM 720 O O . ARG A 1 97 ? 5.462 11.292 -12.772 1.00 93.06 97 ARG A O 1
ATOM 727 N N . GLY A 1 98 ? 5.574 10.670 -14.938 1.00 91.81 98 GLY A N 1
ATOM 728 C CA . GLY A 1 98 ? 6.205 11.898 -15.416 1.00 91.81 98 GLY A CA 1
ATOM 729 C C . GLY A 1 98 ? 5.212 13.065 -15.445 1.00 91.81 98 GLY A C 1
ATOM 730 O O . GLY A 1 98 ? 4.006 12.859 -15.546 1.00 91.81 98 GLY A O 1
ATOM 731 N N . MET A 1 99 ? 5.723 14.297 -15.367 1.00 91.69 99 MET A N 1
ATOM 732 C CA . MET A 1 99 ? 4.898 15.517 -15.423 1.00 91.69 99 MET A CA 1
ATOM 733 C C . MET A 1 99 ? 4.574 15.974 -16.853 1.00 91.69 99 MET A C 1
ATOM 735 O O . MET A 1 99 ? 3.712 16.825 -17.046 1.00 91.69 99 MET A O 1
ATOM 739 N N . ALA A 1 100 ? 5.275 15.438 -17.852 1.00 93.69 100 ALA A N 1
ATOM 740 C CA . ALA A 1 100 ? 5.133 15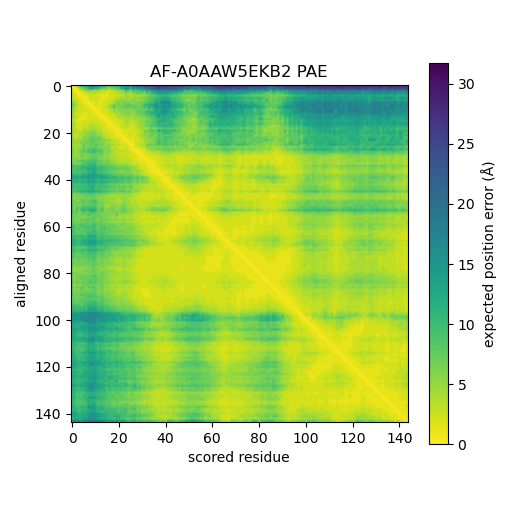.801 -19.254 1.00 93.69 100 ALA A CA 1
ATOM 741 C C . ALA A 1 100 ? 5.137 14.549 -20.135 1.00 93.69 100 ALA A C 1
ATOM 743 O O . ALA A 1 100 ? 5.581 13.479 -19.710 1.00 93.69 100 ALA A O 1
ATOM 744 N N . ALA A 1 101 ? 4.665 14.710 -21.371 1.00 92.31 101 ALA A N 1
ATOM 745 C CA . ALA A 1 101 ? 4.797 13.681 -22.390 1.00 92.31 101 ALA A CA 1
ATOM 746 C C . ALA A 1 101 ? 6.277 13.345 -22.633 1.00 92.31 101 ALA A C 1
ATOM 748 O O . ALA A 1 101 ? 7.150 14.215 -22.555 1.00 92.31 101 ALA A O 1
ATOM 749 N N . VAL A 1 102 ? 6.541 12.075 -22.939 1.00 93.44 102 VAL A N 1
ATOM 750 C CA . VAL A 1 102 ? 7.871 11.614 -23.348 1.00 93.44 102 VAL A CA 1
ATOM 751 C C . VAL A 1 102 ? 8.259 12.357 -24.624 1.00 93.44 102 VAL A C 1
ATOM 753 O O . VAL A 1 102 ? 7.468 12.426 -25.560 1.00 93.44 102 VAL A O 1
ATOM 756 N N . ARG A 1 103 ? 9.458 12.939 -24.654 1.00 96.44 103 ARG A N 1
ATOM 757 C CA . ARG A 1 103 ? 10.019 13.576 -25.853 1.00 96.44 103 ARG A CA 1
ATOM 758 C C . ARG A 1 103 ? 11.109 12.697 -26.434 1.00 96.44 103 ARG A C 1
ATOM 760 O O . ARG A 1 103 ? 11.760 11.992 -25.669 1.00 96.44 103 ARG A O 1
ATOM 767 N N . ALA A 1 104 ? 11.327 12.782 -27.740 1.00 96.88 104 ALA A N 1
ATOM 768 C CA . ALA A 1 104 ? 12.343 12.014 -28.437 1.00 96.88 104 ALA A CA 1
ATOM 769 C C . ALA A 1 104 ? 13.710 12.157 -27.757 1.00 96.88 104 ALA A C 1
ATOM 771 O O . ALA A 1 104 ? 14.123 13.249 -27.351 1.00 96.88 104 ALA A O 1
ATOM 772 N N . GLY A 1 105 ? 14.412 11.040 -27.616 1.00 96.75 105 GLY A N 1
ATOM 773 C CA . GLY A 1 105 ? 15.642 11.003 -26.850 1.00 96.75 105 GLY A CA 1
ATOM 774 C C . GLY A 1 105 ? 16.279 9.629 -26.819 1.00 96.75 105 GLY A C 1
ATOM 775 O O . GLY A 1 105 ? 15.948 8.722 -27.582 1.00 96.75 105 GLY A O 1
ATOM 776 N N . THR A 1 106 ? 17.274 9.487 -25.953 1.00 97.75 106 THR A N 1
ATOM 777 C CA . THR A 1 106 ? 17.981 8.225 -25.775 1.00 97.75 106 THR A CA 1
ATOM 778 C C . THR A 1 106 ? 18.412 8.080 -24.324 1.00 97.75 106 THR A C 1
ATOM 78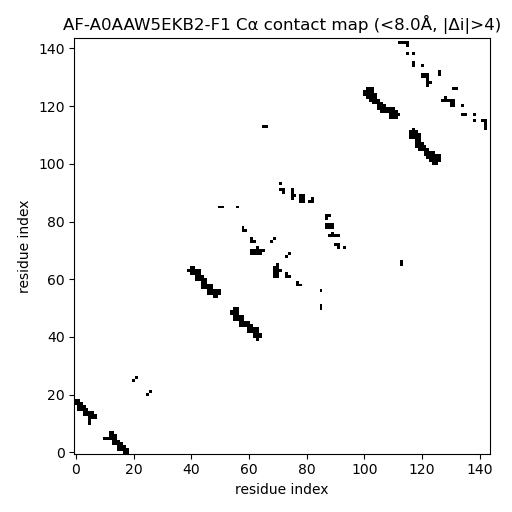0 O O . THR A 1 106 ? 18.916 9.033 -23.729 1.00 97.75 106 THR A O 1
ATOM 783 N N . THR A 1 107 ? 18.207 6.897 -23.745 1.00 97.50 107 THR A N 1
ATOM 784 C CA . THR A 1 107 ? 18.691 6.577 -22.394 1.00 97.50 107 THR A CA 1
ATOM 785 C C . THR A 1 107 ? 20.222 6.461 -22.371 1.00 97.50 107 THR A C 1
ATOM 787 O O . THR A 1 107 ? 20.873 6.351 -23.411 1.00 97.50 107 THR A O 1
ATOM 790 N N . SER A 1 108 ? 20.836 6.486 -21.186 1.00 97.06 108 SER A N 1
ATOM 791 C CA . SER A 1 108 ? 22.280 6.255 -21.060 1.00 97.06 108 SER A CA 1
ATOM 792 C C . SER A 1 108 ? 22.648 4.780 -21.273 1.00 97.06 108 SER A C 1
ATOM 794 O O . SER A 1 108 ? 21.839 3.878 -21.055 1.00 97.06 108 SER A O 1
ATOM 796 N N . ASP A 1 109 ? 23.918 4.509 -21.593 1.00 97.06 109 ASP A N 1
ATOM 797 C CA . ASP A 1 109 ? 24.450 3.138 -21.691 1.00 97.06 109 ASP A CA 1
ATOM 798 C C . ASP A 1 109 ? 24.389 2.362 -20.361 1.00 97.06 109 ASP A C 1
ATOM 800 O O . ASP A 1 109 ? 24.529 1.138 -20.340 1.00 97.06 109 ASP A O 1
ATOM 804 N N . THR A 1 110 ? 24.189 3.065 -19.245 1.00 96.81 110 THR A N 1
ATOM 805 C CA . THR A 1 110 ? 24.080 2.530 -17.880 1.00 96.81 110 THR A CA 1
ATOM 806 C C . THR A 1 110 ? 22.654 2.555 -17.336 1.00 96.81 110 THR A C 1
ATOM 808 O O . THR A 1 110 ? 22.460 2.283 -16.153 1.00 96.81 110 THR A O 1
ATOM 811 N N . PHE A 1 111 ? 21.657 2.871 -18.167 1.00 97.44 111 PHE A N 1
ATOM 812 C CA . PHE A 1 111 ? 20.262 2.898 -17.745 1.00 97.44 111 PHE A CA 1
ATOM 813 C C . PHE A 1 111 ? 19.847 1.550 -17.143 1.00 97.44 111 PHE A C 1
ATOM 815 O O . PHE A 1 111 ? 19.992 0.497 -17.772 1.00 97.44 111 PHE A O 1
ATOM 822 N N . ALA A 1 112 ? 19.367 1.597 -15.904 1.00 97.06 112 ALA A N 1
ATOM 823 C CA . ALA A 1 112 ? 19.004 0.438 -15.111 1.00 97.06 112 ALA A CA 1
ATOM 824 C C . ALA A 1 112 ? 17.800 0.759 -14.220 1.00 97.06 112 ALA A C 1
ATOM 826 O O . ALA A 1 112 ? 17.653 1.891 -13.754 1.00 97.06 112 ALA A O 1
ATOM 827 N N . ILE A 1 113 ? 16.970 -0.248 -13.959 1.00 96.31 113 ILE A N 1
ATOM 828 C CA . ILE A 1 113 ? 15.823 -0.176 -13.045 1.00 96.31 113 ILE A CA 1
ATOM 829 C C . ILE A 1 113 ? 15.974 -1.303 -12.026 1.00 96.31 113 ILE A C 1
ATOM 831 O O . ILE A 1 113 ? 16.265 -2.434 -12.404 1.00 96.31 113 ILE A O 1
ATOM 835 N N . ASN A 1 114 ? 15.828 -0.992 -10.734 1.00 93.94 114 ASN A N 1
ATOM 836 C CA . ASN A 1 114 ? 15.958 -1.956 -9.628 1.00 93.94 114 ASN A CA 1
ATOM 837 C C . ASN A 1 114 ? 17.234 -2.823 -9.705 1.00 93.94 114 ASN A C 1
ATOM 839 O O . ASN A 1 114 ? 17.228 -4.001 -9.367 1.00 93.94 114 ASN A O 1
ATOM 843 N N . GLY A 1 115 ? 18.343 -2.237 -10.173 1.00 92.69 115 GLY A N 1
ATOM 844 C CA . GLY A 1 115 ? 19.633 -2.921 -10.333 1.00 92.69 115 GLY A CA 1
ATOM 845 C C . GLY A 1 115 ? 19.788 -3.738 -11.623 1.00 92.69 115 GLY A C 1
ATOM 846 O O . GLY A 1 115 ? 20.895 -4.186 -11.917 1.00 92.69 115 GLY A O 1
ATOM 847 N N . VAL A 1 116 ? 18.735 -3.887 -12.432 1.00 96.19 116 VAL A N 1
ATOM 848 C CA . VAL A 1 116 ? 18.778 -4.581 -13.727 1.00 96.19 116 VAL A CA 1
ATOM 849 C C . VAL A 1 116 ? 19.132 -3.591 -14.832 1.00 96.19 116 VAL A C 1
ATOM 851 O O . VAL A 1 116 ? 18.413 -2.619 -15.068 1.00 96.19 116 VAL A O 1
ATOM 854 N N . LYS A 1 117 ? 20.250 -3.833 -15.524 1.00 96.94 117 LYS A N 1
ATOM 855 C CA . LYS A 1 117 ? 20.694 -3.003 -16.650 1.00 96.94 117 LYS A CA 1
ATOM 856 C C . LYS A 1 117 ? 19.812 -3.246 -17.879 1.00 96.94 117 LYS A C 1
ATOM 858 O O . LYS A 1 117 ? 19.755 -4.364 -18.376 1.00 96.94 117 LYS A O 1
ATOM 863 N N . ILE A 1 118 ? 19.209 -2.178 -18.394 1.00 96.75 118 ILE A N 1
ATOM 864 C CA . ILE A 1 118 ? 18.443 -2.155 -19.651 1.00 96.75 118 ILE A CA 1
ATOM 865 C C . ILE A 1 118 ? 19.336 -1.631 -20.785 1.00 96.75 118 ILE A C 1
ATOM 867 O O . ILE A 1 118 ? 19.357 -2.180 -21.881 1.00 96.75 118 ILE A O 1
ATOM 871 N N . GLY A 1 119 ? 20.147 -0.609 -20.493 1.00 96.25 119 GLY A N 1
ATOM 872 C CA . GLY A 1 119 ? 21.079 -0.008 -21.443 1.00 96.25 119 GLY A CA 1
ATOM 873 C C . GLY A 1 119 ? 20.452 1.069 -22.329 1.00 96.25 119 GLY A C 1
ATOM 874 O O . GLY A 1 119 ? 19.383 1.611 -22.036 1.00 96.25 119 GLY A O 1
ATOM 875 N N . LYS A 1 120 ? 21.173 1.414 -23.397 1.00 97.69 120 LYS A N 1
ATOM 876 C CA . LYS A 1 120 ? 20.831 2.514 -24.296 1.00 97.69 120 LYS A CA 1
ATOM 877 C C . LYS A 1 120 ? 19.649 2.157 -25.194 1.00 97.69 120 LYS A C 1
ATOM 879 O O . LYS A 1 120 ? 19.703 1.186 -25.941 1.00 97.69 120 LYS A O 1
ATOM 884 N N . VAL A 1 121 ? 18.615 2.990 -25.161 1.00 97.38 121 VAL A N 1
ATOM 885 C CA . VAL A 1 121 ? 17.375 2.846 -25.927 1.00 97.38 121 VAL A CA 1
ATOM 886 C C . VAL A 1 121 ? 17.033 4.199 -26.525 1.00 97.38 121 VAL A C 1
ATOM 888 O O . VAL A 1 121 ? 16.894 5.172 -25.785 1.00 97.38 121 VAL A O 1
ATOM 891 N N . ALA A 1 122 ? 16.916 4.266 -27.850 1.00 97.69 122 ALA A N 1
ATOM 892 C CA . ALA A 1 122 ? 16.447 5.453 -28.557 1.00 97.69 122 ALA A CA 1
ATOM 893 C C . ALA A 1 122 ? 14.924 5.387 -28.739 1.00 97.69 122 ALA A C 1
ATOM 895 O O . ALA A 1 122 ? 14.398 4.365 -29.180 1.00 97.69 122 ALA A O 1
ATOM 896 N N . TYR A 1 123 ? 14.227 6.468 -28.405 1.00 97.62 123 TYR A N 1
ATOM 897 C CA . TYR A 1 123 ? 12.767 6.557 -28.439 1.00 97.62 123 TYR A CA 1
ATOM 898 C C . TYR A 1 123 ? 12.318 7.880 -29.060 1.00 97.62 123 TYR A C 1
ATOM 900 O O . TYR A 1 123 ? 13.038 8.880 -29.013 1.00 97.62 123 TYR A O 1
ATOM 908 N N . GLU A 1 124 ? 11.134 7.869 -29.666 1.00 97.75 124 GLU A N 1
ATOM 909 C CA . GLU A 1 124 ? 10.549 9.025 -30.356 1.00 97.75 124 GLU A CA 1
ATOM 910 C C . GLU A 1 124 ? 9.620 9.833 -29.437 1.00 97.75 124 GLU A C 1
ATOM 912 O O . GLU A 1 124 ? 9.381 9.465 -28.283 1.00 97.75 124 GLU A O 1
ATOM 917 N N . ASP A 1 125 ? 9.104 10.963 -29.929 1.00 97.31 125 ASP A N 1
ATOM 918 C CA . ASP A 1 125 ? 8.089 11.732 -29.208 1.00 97.31 125 ASP A CA 1
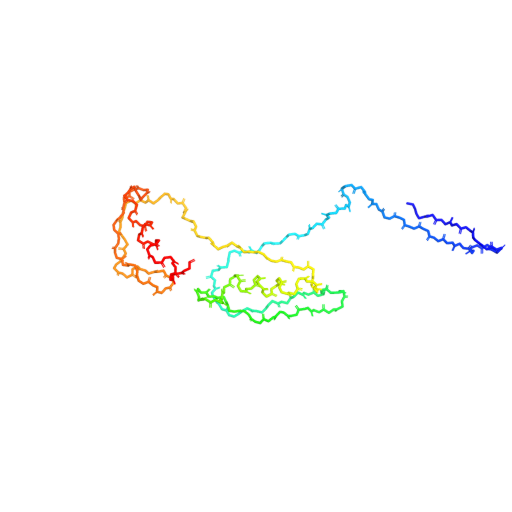ATOM 919 C C . ASP A 1 125 ? 6.891 10.826 -28.885 1.00 97.31 125 ASP A C 1
ATOM 921 O O . ASP A 1 125 ? 6.387 10.090 -29.732 1.00 97.31 125 ASP A O 1
ATOM 925 N N . GLY A 1 126 ? 6.467 10.844 -27.623 1.00 95.12 126 GLY A N 1
ATOM 926 C CA . GLY A 1 126 ? 5.420 9.968 -27.108 1.00 95.12 126 GLY A CA 1
ATOM 927 C C . GLY A 1 126 ? 5.780 8.480 -27.076 1.00 95.12 126 GLY A C 1
ATOM 928 O O . GLY A 1 126 ? 4.869 7.678 -26.906 1.00 95.12 126 GLY A O 1
ATOM 929 N N . ASP A 1 127 ? 7.058 8.109 -27.241 1.00 96.75 127 ASP A N 1
ATOM 930 C CA . ASP A 1 127 ? 7.488 6.720 -27.466 1.00 96.75 127 ASP A CA 1
ATOM 931 C C . ASP A 1 127 ? 6.712 6.075 -28.632 1.00 96.75 127 ASP A C 1
ATOM 933 O O . ASP A 1 127 ? 6.255 4.940 -28.541 1.00 96.75 127 ASP A O 1
ATOM 937 N N . ALA A 1 128 ? 6.517 6.819 -29.733 1.00 97.12 128 ALA A N 1
ATOM 938 C CA . ALA A 1 128 ? 5.718 6.379 -30.885 1.00 97.12 128 ALA A CA 1
ATOM 939 C C . ALA A 1 128 ? 6.222 5.073 -31.526 1.00 97.12 128 ALA A C 1
ATOM 941 O O . ALA A 1 128 ? 5.440 4.301 -32.081 1.00 97.12 128 ALA A O 1
ATOM 942 N N . ASN A 1 129 ? 7.523 4.804 -31.414 1.00 96.25 129 ASN A N 1
ATOM 943 C CA . ASN A 1 129 ? 8.153 3.564 -31.853 1.00 96.25 129 ASN A CA 1
ATOM 944 C C . ASN A 1 129 ? 8.050 2.421 -30.817 1.00 96.25 129 ASN A C 1
ATOM 946 O O . ASN A 1 129 ? 8.484 1.305 -31.098 1.00 96.25 129 ASN A O 1
ATOM 950 N N . GLY A 1 130 ? 7.500 2.685 -29.626 1.00 97.06 130 GLY A N 1
ATOM 951 C CA . GLY A 1 130 ? 7.313 1.731 -28.530 1.00 97.06 130 GLY A CA 1
ATOM 952 C C . GLY A 1 130 ? 8.615 1.166 -27.960 1.00 97.06 130 GLY A C 1
ATOM 953 O O . GLY A 1 130 ? 8.598 0.125 -27.294 1.00 97.06 130 GLY A O 1
ATOM 954 N N . ALA A 1 131 ? 9.755 1.789 -28.264 1.00 97.44 131 ALA A N 1
ATOM 955 C CA . ALA A 1 131 ? 11.067 1.246 -27.949 1.00 97.44 131 ALA A CA 1
ATOM 956 C C . ALA A 1 131 ? 11.349 1.309 -26.446 1.00 97.44 131 ALA A C 1
ATOM 958 O O . ALA A 1 131 ? 11.854 0.339 -25.877 1.00 97.44 131 ALA A O 1
ATOM 959 N N . LEU A 1 132 ? 10.993 2.418 -25.791 1.00 96.56 132 LEU A N 1
ATOM 960 C CA . LEU A 1 132 ? 11.233 2.599 -24.364 1.00 96.56 132 LEU A CA 1
ATOM 961 C C . LEU A 1 132 ? 10.359 1.651 -23.540 1.00 96.56 132 LEU A C 1
ATOM 963 O O . LEU A 1 132 ? 10.878 0.930 -22.684 1.00 96.56 132 LEU A O 1
ATOM 967 N N . VAL A 1 133 ? 9.053 1.601 -23.824 1.00 97.12 133 VAL A N 1
ATOM 968 C CA . VAL A 1 133 ? 8.124 0.711 -23.115 1.00 97.12 133 VAL A CA 1
ATOM 969 C C . VAL A 1 133 ? 8.481 -0.759 -23.321 1.00 97.12 133 VAL A C 1
ATOM 971 O O . VAL A 1 133 ? 8.465 -1.530 -22.363 1.00 97.12 133 VAL A O 1
ATOM 974 N N . SER A 1 134 ? 8.869 -1.155 -24.536 1.00 97.56 134 SER A N 1
ATOM 975 C CA . SER A 1 134 ? 9.266 -2.537 -24.823 1.00 97.56 134 SER A CA 1
ATOM 976 C C . SER A 1 134 ? 10.557 -2.913 -24.104 1.00 97.56 134 SER A C 1
ATOM 978 O O . SER A 1 134 ? 10.637 -3.994 -23.522 1.00 97.56 134 SER A O 1
ATOM 980 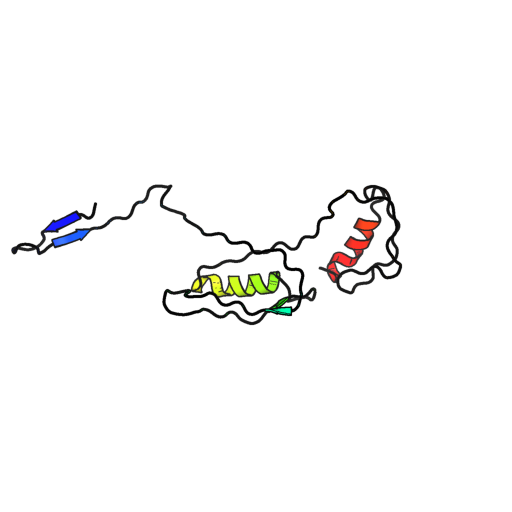N N . ALA A 1 135 ? 11.552 -2.020 -24.086 1.00 97.25 135 ALA A N 1
ATOM 981 C CA . ALA A 1 135 ? 12.815 -2.267 -23.401 1.00 97.25 135 ALA A CA 1
ATOM 982 C C . ALA A 1 135 ? 12.624 -2.420 -21.884 1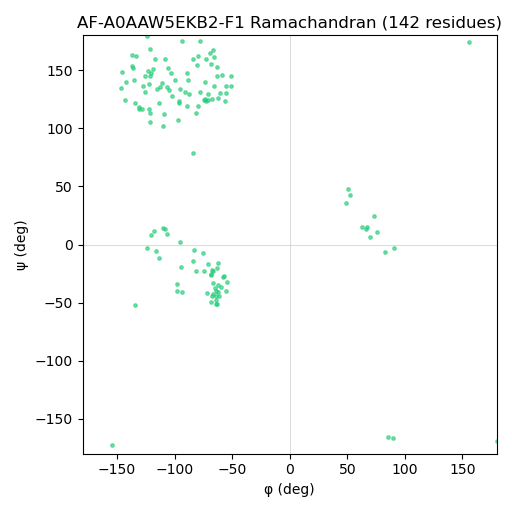.00 97.25 135 ALA A C 1
ATOM 984 O O . ALA A 1 135 ? 13.150 -3.365 -21.298 1.00 97.25 135 ALA A O 1
ATOM 985 N N . ILE A 1 136 ? 11.821 -1.555 -21.256 1.00 97.19 136 ILE A N 1
ATOM 986 C CA . ILE A 1 136 ? 11.486 -1.670 -19.828 1.00 97.19 136 ILE A CA 1
ATOM 987 C C . ILE A 1 136 ? 10.704 -2.964 -19.565 1.00 97.19 136 ILE A C 1
ATOM 989 O O . ILE A 1 136 ? 11.067 -3.742 -18.685 1.00 97.19 136 ILE A O 1
ATOM 993 N N . ASN A 1 137 ? 9.674 -3.247 -20.368 1.00 97.25 137 ASN A N 1
ATOM 994 C CA . ASN A 1 137 ? 8.826 -4.423 -20.171 1.00 97.25 137 ASN A CA 1
ATOM 995 C C . ASN A 1 137 ? 9.546 -5.751 -20.433 1.00 97.25 137 ASN A C 1
ATOM 997 O O . ASN A 1 137 ? 9.115 -6.775 -19.907 1.00 97.25 137 ASN A O 1
ATOM 1001 N N . SER A 1 138 ? 10.636 -5.751 -21.207 1.00 97.06 138 SER A N 1
ATOM 1002 C CA . SER A 1 138 ? 11.434 -6.957 -21.467 1.00 97.06 138 SER A CA 1
ATOM 1003 C C . SER A 1 138 ? 12.083 -7.547 -20.211 1.00 97.06 138 SER A C 1
ATOM 1005 O O . SER A 1 138 ? 12.411 -8.731 -20.197 1.00 97.06 138 SER A O 1
ATOM 1007 N N . VAL A 1 139 ? 12.229 -6.746 -19.148 1.00 96.19 139 VAL A N 1
ATOM 1008 C CA . VAL A 1 139 ? 12.818 -7.162 -17.867 1.00 96.19 139 VAL A CA 1
ATOM 1009 C C . VAL A 1 139 ? 11.846 -7.064 -16.687 1.00 96.19 139 VAL A C 1
ATOM 1011 O O . VAL A 1 139 ? 12.276 -7.224 -15.546 1.00 96.19 139 VAL A O 1
ATOM 1014 N N . LYS A 1 140 ? 10.544 -6.853 -16.941 1.00 95.06 140 LYS A N 1
ATOM 1015 C CA . LYS A 1 140 ? 9.527 -6.613 -15.897 1.00 95.06 140 LYS A CA 1
ATOM 1016 C C . LYS A 1 140 ? 9.474 -7.712 -14.830 1.00 95.06 140 LYS A C 1
ATOM 1018 O O . LYS A 1 140 ? 9.395 -7.424 -13.646 1.00 95.06 140 LYS A O 1
ATOM 1023 N N . ASP A 1 141 ? 9.600 -8.976 -15.232 1.00 93.88 141 ASP A N 1
ATOM 1024 C CA . ASP A 1 141 ? 9.487 -10.106 -14.299 1.00 93.88 141 ASP A CA 1
ATOM 1025 C C . ASP A 1 141 ? 10.708 -10.193 -13.361 1.00 93.88 141 ASP A C 1
ATOM 1027 O O . ASP A 1 141 ? 10.654 -10.838 -12.316 1.00 93.88 141 ASP A O 1
ATOM 1031 N N . THR A 1 142 ? 11.804 -9.512 -13.716 1.00 92.88 142 THR A N 1
ATOM 1032 C CA . THR A 1 142 ? 13.034 -9.421 -12.919 1.00 92.88 142 THR A CA 1
ATOM 1033 C C . THR A 1 142 ? 13.090 -8.128 -12.108 1.00 92.88 142 THR A C 1
ATOM 1035 O O . THR A 1 142 ? 13.649 -8.115 -11.013 1.00 92.88 142 THR A O 1
ATOM 1038 N N . THR A 1 143 ? 12.543 -7.027 -12.630 1.00 92.00 143 THR A N 1
ATOM 1039 C CA . THR A 1 143 ? 12.512 -5.741 -11.921 1.00 92.00 143 THR A CA 1
ATOM 1040 C C . THR A 1 143 ? 11.372 -5.637 -10.914 1.00 92.00 143 THR A C 1
ATOM 1042 O O . THR A 1 143 ? 11.494 -4.839 -9.983 1.00 92.00 143 THR A O 1
ATOM 1045 N N . GLY A 1 144 ? 10.302 -6.421 -11.085 1.00 86.69 144 GLY A N 1
ATOM 1046 C CA . GLY A 1 144 ? 9.001 -6.205 -10.439 1.00 86.69 144 GLY A CA 1
ATOM 1047 C C . GLY A 1 144 ? 8.160 -5.174 -11.182 1.00 86.69 144 GLY A C 1
ATOM 1048 O O . GLY A 1 144 ? 7.122 -4.787 -10.604 1.00 86.69 144 GLY A O 1
#

Organism: Campylobacter jejuni (NCBI:txid197)

Sequence (144 aa):
INQEFQIGASSNQTVKATIGATQSSKIGLTRFETGGRISSSGEVQFTLKNYNGIDDFQFQKVVISTSVGTGLGALADEINKNADKTGVRATFTVETRGMAAVRAGTTSDTFAINGVKIGKVAYEDGDANGALVSAINSVKDTTG

Mean predicted aligned error: 5.78 Å

Solvent-accessible surface area (backbone atoms only — not comparable to full-atom values): 9318 Å² total; per-residue (Å²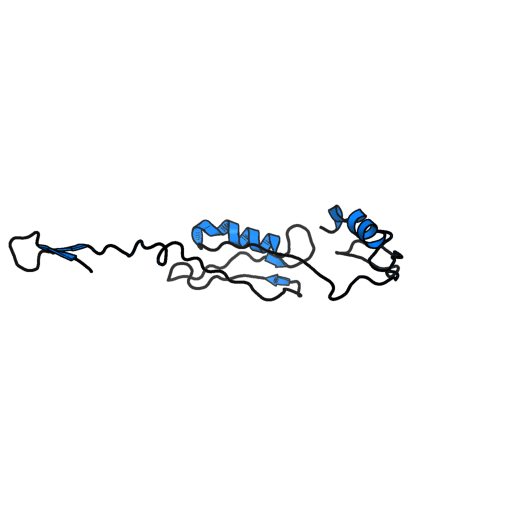): 123,76,44,76,44,78,78,52,98,53,91,89,37,55,51,77,49,75,77,78,77,80,49,77,93,69,50,90,86,80,89,88,86,82,80,79,89,84,85,75,70,46,80,45,69,55,66,47,71,50,56,80,81,79,47,68,45,72,52,74,76,38,49,32,50,78,52,92,88,30,20,65,62,44,47,24,50,60,41,43,76,42,21,92,77,56,76,45,78,56,80,80,84,91,82,87,80,77,97,63,81,54,62,57,48,63,51,48,76,77,33,56,50,80,86,46,76,72,31,62,46,68,31,36,57,65,35,73,76,44,41,51,64,49,55,56,58,73,45,34,93,80,49,107
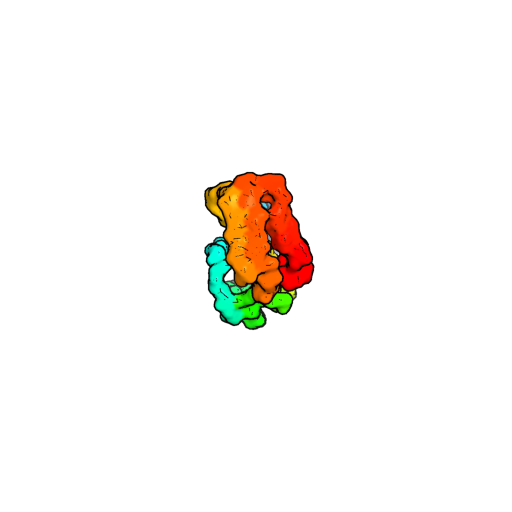
InterPro domains:
  IPR010810 Flagellin hook, IN motif [PF07196] (46-98)
  IPR010810 Flagellin hook, IN motif [PF07196] (110-144)

Foldseek 3Di:
DWDWAQDDPDPPNTDIDDDDDPDPVVPDDDDDDDDDDDDDWAKDKDKAPCQPVPGIDIWDIATDDQDPCHRPVVVQCRQCVCCVPRVDHDDDDDDDDDPDWDAWDWDAQQDDAQPHGLGIWTAHGNSPVCGVVCSCVVCVVVRD

pLDDT: mean 95.03, std 3.8, range [59.91, 97.81]

Secondary structure (DSSP, 8-state):
--EEEE-SSSTT-EEEE-PPP--GGGS--------PPP---EEE--EETTTTSS--EEPPPEEESSSTT-HHHHHHHHHHHTHHHH------------SS---SEE--TT-EETTEE----EE-GGGTT-HHHHHHHTTHHHH-

Radius of gyration: 27.28 Å; Cα contacts (8 Å, |Δi|>4): 177; chains: 1; bounding box: 67×26×77 Å